Protein AF-A0A8D8FXE7-F1 (afdb_monomer)

Structure (mmCIF, N/CA/C/O backbone):
data_AF-A0A8D8FXE7-F1
#
_entry.id   AF-A0A8D8FXE7-F1
#
loop_
_atom_site.group_PDB
_atom_site.id
_atom_site.type_symbol
_atom_site.label_atom_id
_atom_site.label_alt_id
_atom_site.label_comp_id
_atom_site.label_asym_id
_atom_site.label_entity_id
_atom_site.label_seq_id
_atom_site.pdbx_PDB_ins_code
_atom_site.Cartn_x
_atom_site.Cartn_y
_atom_site.Cartn_z
_atom_site.occupancy
_atom_site.B_iso_or_equiv
_atom_site.auth_seq_id
_atom_site.auth_comp_id
_atom_site.auth_asym_id
_atom_site.auth_atom_id
_atom_site.pdbx_PDB_model_num
ATOM 1 N N . MET A 1 1 ? 3.982 -17.949 18.001 1.00 73.19 1 MET A N 1
ATOM 2 C CA . MET A 1 1 ? 3.726 -16.530 17.648 1.00 73.19 1 MET A CA 1
ATOM 3 C C . MET A 1 1 ? 2.464 -16.354 16.795 1.00 73.19 1 MET A C 1
ATOM 5 O O . MET A 1 1 ? 1.523 -15.760 17.296 1.00 73.19 1 MET A O 1
ATOM 9 N N . ILE A 1 2 ? 2.377 -16.898 15.569 1.00 83.81 2 ILE A N 1
ATOM 10 C CA . ILE A 1 2 ? 1.136 -16.855 14.750 1.00 83.81 2 ILE A CA 1
ATOM 11 C C . ILE A 1 2 ? 0.272 -18.104 14.951 1.00 83.81 2 ILE A C 1
ATOM 13 O O . ILE A 1 2 ? -0.917 -17.984 15.221 1.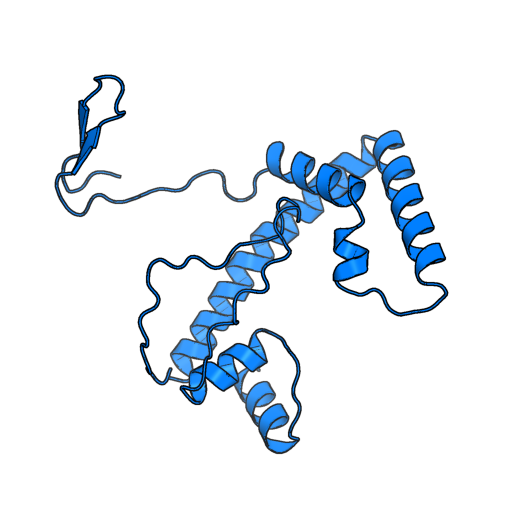00 83.81 2 ILE A O 1
ATOM 17 N N . ILE A 1 3 ? 0.875 -19.297 14.919 1.00 86.56 3 ILE A N 1
ATOM 18 C CA . ILE A 1 3 ? 0.158 -20.566 15.133 1.00 86.56 3 ILE A CA 1
ATOM 19 C C . ILE A 1 3 ? -0.520 -20.604 16.509 1.00 86.56 3 ILE A C 1
ATOM 21 O O . ILE A 1 3 ? -1.675 -21.001 16.619 1.00 86.56 3 ILE A O 1
ATOM 25 N N . ASP A 1 4 ? 0.160 -20.123 17.552 1.00 88.38 4 ASP A N 1
ATOM 26 C CA . ASP A 1 4 ? -0.438 -20.019 18.889 1.00 88.38 4 ASP A CA 1
ATOM 27 C C . ASP A 1 4 ? -1.636 -19.067 18.888 1.00 88.38 4 ASP A C 1
ATOM 29 O O . ASP A 1 4 ? -2.653 -19.361 19.506 1.00 88.38 4 ASP A O 1
ATOM 33 N N . ASN A 1 5 ? -1.553 -17.956 18.147 1.00 87.88 5 ASN A N 1
ATOM 34 C CA . ASN A 1 5 ? -2.658 -17.014 18.013 1.00 87.88 5 ASN A CA 1
ATOM 35 C C . ASN A 1 5 ? -3.851 -17.655 17.286 1.00 87.88 5 ASN A C 1
ATOM 37 O O . ASN A 1 5 ? -4.977 -17.539 17.758 1.00 87.88 5 ASN A O 1
ATOM 41 N N . MET A 1 6 ? -3.607 -18.396 16.201 1.00 87.69 6 MET A N 1
ATOM 42 C CA . MET A 1 6 ? -4.644 -19.145 15.480 1.00 87.69 6 MET A CA 1
ATOM 43 C C . MET A 1 6 ? -5.311 -20.194 16.380 1.00 87.69 6 MET A C 1
ATOM 45 O O . MET A 1 6 ? -6.536 -20.245 16.444 1.00 87.69 6 MET A O 1
ATOM 49 N N . LYS A 1 7 ? -4.527 -20.975 17.138 1.00 89.12 7 LYS A N 1
ATOM 50 C CA . LYS A 1 7 ? -5.040 -21.972 18.097 1.00 89.12 7 LYS A CA 1
ATOM 51 C C . LYS A 1 7 ? -5.880 -21.328 19.198 1.00 89.12 7 LYS A C 1
ATOM 53 O O . LYS A 1 7 ? -6.942 -21.840 19.533 1.00 89.12 7 LYS A O 1
ATOM 58 N N . GLN A 1 8 ? -5.430 -20.197 19.741 1.00 90.19 8 GLN A N 1
ATOM 59 C CA . GLN A 1 8 ? -6.180 -19.442 20.747 1.00 90.19 8 GLN A CA 1
ATOM 60 C C . GLN A 1 8 ? -7.505 -18.921 20.188 1.00 90.19 8 GLN A C 1
ATOM 62 O O . GLN A 1 8 ? -8.531 -19.042 20.856 1.00 90.19 8 GLN A O 1
ATOM 67 N N . ARG A 1 9 ? -7.505 -18.384 18.963 1.00 90.00 9 ARG A N 1
ATOM 68 C CA . ARG A 1 9 ? -8.724 -17.905 18.301 1.00 90.00 9 ARG A CA 1
ATOM 69 C C . ARG A 1 9 ? -9.710 -19.037 18.035 1.00 90.00 9 ARG A C 1
ATOM 71 O O . ARG A 1 9 ? -10.890 -18.864 18.310 1.00 90.00 9 ARG A O 1
ATOM 78 N N . ASP A 1 10 ? -9.230 -20.185 17.562 1.00 87.38 10 ASP A N 1
ATOM 79 C CA . ASP A 1 10 ? -10.073 -21.355 17.291 1.00 87.38 10 ASP A CA 1
ATOM 80 C C . ASP A 1 10 ? -10.685 -21.918 18.584 1.00 87.38 10 ASP A C 1
ATOM 82 O O . ASP A 1 10 ? -11.890 -22.145 18.649 1.00 87.38 10 ASP A O 1
ATOM 86 N N . ALA A 1 11 ? -9.886 -22.033 19.651 1.00 90.69 11 ALA A N 1
ATOM 87 C CA . ALA A 1 11 ? -10.342 -22.523 20.953 1.00 90.69 11 ALA A CA 1
ATOM 88 C C . ALA A 1 11 ? -11.406 -21.625 21.609 1.00 90.69 11 ALA A C 1
ATOM 90 O O . ALA A 1 11 ? -12.283 -22.125 22.310 1.00 90.69 11 ALA A O 1
ATOM 91 N N . HIS A 1 12 ? -11.337 -20.310 21.384 1.00 91.25 12 HIS A N 1
ATOM 92 C CA . HIS A 1 12 ? -12.266 -19.334 21.964 1.00 91.25 12 HIS A CA 1
ATOM 93 C C . HIS A 1 12 ? -13.351 -18.864 20.980 1.00 91.25 12 HIS A C 1
ATOM 95 O O . HIS A 1 12 ? -14.129 -17.975 21.320 1.00 91.25 12 HIS A O 1
ATOM 101 N N . GLY A 1 13 ? -13.407 -19.416 19.762 1.00 86.50 13 GLY A N 1
ATOM 102 C CA . GLY A 1 13 ? -14.368 -19.002 18.733 1.00 86.50 13 GLY A CA 1
ATOM 103 C C . GLY A 1 13 ? -14.235 -17.534 18.302 1.00 86.50 13 GLY A C 1
ATOM 104 O O . GLY A 1 13 ? -15.225 -16.910 17.924 1.00 86.50 13 GLY A O 1
ATOM 105 N N . ILE A 1 14 ? -13.033 -16.957 18.381 1.00 87.88 14 ILE A N 1
ATOM 106 C CA . ILE A 1 14 ? -12.785 -15.547 18.059 1.00 87.88 14 ILE A CA 1
ATOM 107 C C . ILE A 1 14 ? -12.698 -15.380 16.540 1.00 87.88 14 ILE A C 1
ATOM 109 O O . ILE A 1 14 ? -11.753 -15.850 15.902 1.00 87.88 14 ILE A O 1
ATOM 113 N N . ILE A 1 15 ? -13.655 -14.646 15.975 1.00 83.50 15 ILE A N 1
ATOM 114 C CA . ILE A 1 15 ? -13.689 -14.268 14.559 1.00 83.50 15 ILE A CA 1
ATOM 115 C C . ILE A 1 15 ? -13.301 -12.796 14.437 1.00 83.50 15 ILE A C 1
ATOM 117 O O . ILE A 1 15 ? -13.894 -11.928 15.075 1.00 83.50 15 ILE A O 1
ATOM 121 N N . ARG A 1 16 ? -12.293 -12.515 13.612 1.00 82.00 16 ARG A N 1
ATOM 122 C CA . ARG A 1 16 ? -11.843 -11.158 13.294 1.00 82.00 16 ARG A CA 1
ATOM 123 C C . ARG A 1 16 ? -11.493 -11.120 11.820 1.00 82.00 16 ARG A C 1
ATOM 125 O O . ARG A 1 16 ? -10.655 -11.904 11.409 1.00 82.00 16 ARG A O 1
ATOM 132 N N . ASN A 1 17 ? -12.091 -10.220 11.049 1.00 78.62 17 ASN A N 1
ATOM 133 C CA . ASN A 1 17 ? -11.824 -10.113 9.613 1.00 78.62 17 ASN A CA 1
ATOM 134 C C . ASN A 1 17 ? -10.434 -9.503 9.374 1.00 78.62 17 ASN A C 1
ATOM 136 O O . ASN A 1 17 ? -10.291 -8.304 9.158 1.00 78.62 17 ASN A O 1
ATOM 140 N N . ASP A 1 18 ? -9.398 -10.328 9.497 1.00 84.81 18 ASP A N 1
ATOM 141 C CA . ASP A 1 18 ? -7.998 -9.981 9.292 1.00 84.81 18 ASP A CA 1
ATOM 142 C C . ASP A 1 18 ? -7.259 -11.105 8.544 1.00 84.81 18 ASP A C 1
ATOM 144 O O . ASP A 1 18 ? -7.795 -12.186 8.290 1.00 84.81 18 ASP A O 1
ATOM 148 N N . MET A 1 19 ? -5.997 -10.856 8.193 1.00 84.44 19 MET A N 1
ATOM 149 C CA . MET A 1 19 ? -5.153 -11.837 7.503 1.00 84.44 19 MET A CA 1
ATOM 150 C C . MET A 1 19 ? -5.008 -13.156 8.274 1.00 84.44 19 MET A C 1
ATOM 152 O O . MET A 1 19 ? -4.948 -14.215 7.657 1.00 84.44 19 MET A O 1
ATOM 156 N N . ILE A 1 20 ? -4.973 -13.126 9.610 1.00 86.69 20 ILE A N 1
ATOM 157 C CA . ILE A 1 20 ? -4.858 -14.352 10.412 1.00 86.69 20 ILE A CA 1
ATOM 158 C C . ILE A 1 20 ? -6.114 -15.205 10.229 1.00 86.69 20 ILE A C 1
ATOM 160 O O . ILE A 1 20 ? -6.013 -16.421 10.095 1.00 86.69 20 ILE A O 1
ATOM 164 N N . HIS A 1 21 ? -7.288 -14.581 10.166 1.00 86.44 21 HIS A N 1
ATOM 165 C CA . HIS A 1 21 ? -8.528 -15.291 9.891 1.00 86.44 21 HIS A CA 1
ATOM 166 C C . HIS A 1 21 ? -8.576 -15.856 8.469 1.00 86.44 21 HIS A C 1
ATOM 168 O O . HIS A 1 21 ? -8.907 -17.029 8.316 1.00 86.44 21 HIS A O 1
ATOM 174 N N . MET A 1 22 ? -8.122 -15.104 7.458 1.00 84.88 22 MET A N 1
ATOM 175 C CA . MET A 1 22 ? -7.965 -15.646 6.098 1.00 84.88 22 MET A CA 1
ATOM 176 C C .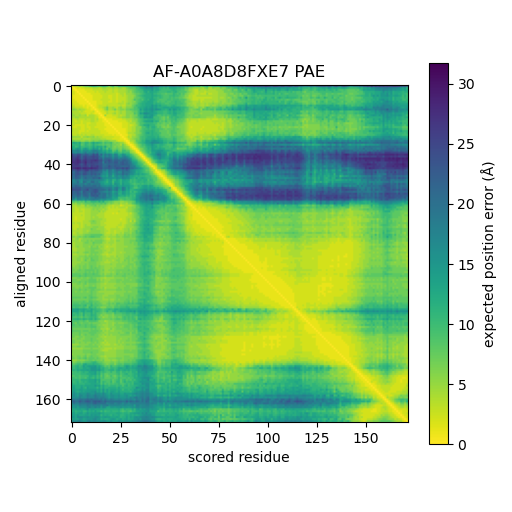 MET A 1 22 ? -7.058 -16.885 6.087 1.00 84.88 22 MET A C 1
ATOM 178 O O . MET A 1 22 ? -7.389 -17.896 5.477 1.00 84.88 22 MET A O 1
ATOM 182 N N . LEU A 1 23 ? -5.944 -16.866 6.822 1.00 85.50 23 LEU A N 1
ATOM 183 C CA . LEU A 1 23 ? -5.035 -18.013 6.925 1.00 85.50 23 LEU A CA 1
ATOM 184 C C . LEU A 1 23 ? -5.653 -19.209 7.664 1.00 85.50 23 LEU A C 1
ATOM 186 O O . LEU A 1 23 ? -5.368 -20.353 7.312 1.00 85.50 23 LEU A O 1
ATOM 190 N N . MET A 1 24 ? -6.520 -18.971 8.654 1.00 84.69 24 MET A N 1
ATOM 191 C CA . MET A 1 24 ? -7.300 -20.032 9.305 1.00 84.69 24 MET A CA 1
ATOM 192 C C . MET A 1 24 ? -8.299 -20.671 8.330 1.00 84.69 24 MET A C 1
ATOM 194 O O . MET A 1 24 ? -8.469 -21.890 8.341 1.00 84.69 24 MET A O 1
ATOM 198 N N . GLU A 1 25 ? -8.933 -19.883 7.459 1.00 83.06 25 GLU A N 1
ATOM 199 C CA . GLU A 1 25 ? -9.813 -20.402 6.405 1.00 83.06 25 GLU A CA 1
ATOM 200 C C . GLU A 1 25 ? -9.036 -21.176 5.334 1.00 83.06 25 GLU A C 1
ATOM 202 O O . GLU A 1 25 ? -9.471 -22.255 4.923 1.00 83.06 25 GLU A O 1
ATOM 207 N N . VAL A 1 26 ? -7.853 -20.689 4.939 1.00 81.88 26 VAL A N 1
ATOM 208 C CA . VAL A 1 26 ? -6.927 -21.400 4.038 1.00 81.88 26 VAL A CA 1
ATOM 209 C C . VAL A 1 26 ? -6.503 -22.740 4.638 1.00 81.88 26 VAL A C 1
ATOM 211 O O . VAL A 1 26 ? -6.553 -23.762 3.954 1.00 81.88 26 VAL A O 1
ATOM 214 N N . GLN A 1 27 ? -6.147 -22.773 5.926 1.00 79.31 27 GLN A N 1
ATOM 215 C CA . GLN A 1 27 ? -5.790 -24.009 6.627 1.00 79.31 27 GLN A CA 1
ATOM 216 C C . GLN A 1 27 ? -6.939 -25.027 6.616 1.00 79.31 27 GLN A C 1
ATOM 218 O O . GLN A 1 27 ? -6.709 -26.225 6.468 1.00 79.31 27 GLN A O 1
ATOM 223 N N . LYS A 1 28 ? -8.184 -24.557 6.739 1.00 81.19 28 LYS A N 1
ATOM 224 C CA . LYS A 1 28 ? -9.391 -25.397 6.701 1.00 81.19 28 LYS A CA 1
ATOM 225 C C . LYS A 1 28 ? -9.840 -25.745 5.273 1.00 81.19 28 LYS A C 1
ATOM 227 O O . LYS A 1 28 ? -10.841 -26.438 5.112 1.00 81.19 28 LYS A O 1
ATOM 232 N N . GLY A 1 29 ? -9.132 -25.275 4.240 1.00 72.81 29 GLY A N 1
ATOM 233 C CA . GLY A 1 29 ? -9.508 -25.458 2.834 1.00 72.81 29 GLY A CA 1
ATOM 234 C C . GLY A 1 29 ? -10.816 -24.754 2.453 1.00 72.81 29 GLY A C 1
ATOM 235 O O . GLY A 1 29 ? -11.448 -25.131 1.468 1.00 72.81 29 GLY A O 1
ATOM 236 N N . ALA A 1 30 ? -11.232 -23.764 3.246 1.00 70.88 30 ALA A N 1
ATOM 237 C CA . ALA A 1 30 ? -12.530 -23.101 3.179 1.00 70.88 30 ALA A CA 1
ATOM 238 C C . ALA A 1 30 ? -12.443 -21.648 2.687 1.00 70.88 30 ALA A C 1
ATOM 240 O O . ALA A 1 30 ? -13.425 -20.921 2.828 1.00 70.88 30 ALA A O 1
ATOM 241 N N . LEU A 1 31 ? -11.303 -21.224 2.120 1.00 70.12 31 LEU A N 1
ATOM 242 C CA . LEU A 1 31 ? -11.149 -19.878 1.569 1.00 70.12 31 LEU A CA 1
ATOM 243 C C . LEU A 1 31 ? -12.203 -19.656 0.476 1.00 70.12 31 LEU A C 1
ATOM 245 O O . LEU A 1 31 ? -12.195 -20.316 -0.566 1.00 70.12 31 LEU A O 1
ATOM 249 N N . LYS A 1 32 ? -13.139 -18.746 0.739 1.00 65.75 32 LYS A N 1
ATOM 250 C CA . LYS A 1 32 ? -14.179 -18.357 -0.213 1.00 65.75 32 LYS A CA 1
ATOM 251 C C . LYS A 1 32 ? -13.748 -17.074 -0.901 1.00 65.75 32 LYS A C 1
ATOM 253 O O . LYS A 1 32 ? -13.310 -16.142 -0.239 1.00 65.75 32 LYS A O 1
ATOM 258 N N . HIS A 1 33 ? -13.934 -17.012 -2.216 1.00 63.28 33 HIS A N 1
ATOM 259 C CA . HIS A 1 33 ? -13.876 -15.735 -2.917 1.00 63.28 33 HIS A CA 1
ATOM 260 C C . HIS A 1 33 ? -14.982 -14.824 -2.393 1.00 63.28 33 HIS A C 1
ATOM 262 O O . HIS A 1 33 ? -16.122 -15.269 -2.188 1.00 63.28 33 HIS A O 1
ATOM 268 N N . GLN A 1 34 ? -14.641 -13.559 -2.182 1.00 59.03 34 GLN A N 1
ATOM 269 C CA . GLN A 1 34 ? -15.620 -12.547 -1.832 1.00 59.03 34 GLN A CA 1
ATOM 270 C C . GLN A 1 34 ? -16.567 -12.391 -3.035 1.00 59.03 34 GLN A C 1
ATOM 272 O O . GLN A 1 34 ? -16.147 -12.447 -4.190 1.00 59.03 34 GLN A O 1
ATOM 277 N N . LYS A 1 35 ? -17.881 -12.323 -2.796 1.00 54.09 35 LYS A N 1
ATOM 278 C CA . LYS A 1 35 ? -18.824 -12.035 -3.887 1.00 54.09 35 LYS A CA 1
ATOM 279 C C . LYS A 1 35 ? -18.676 -10.559 -4.229 1.00 54.09 35 LYS A C 1
ATOM 281 O O . LYS A 1 35 ? -18.755 -9.752 -3.311 1.00 54.09 35 LYS A O 1
ATOM 286 N N . ASP A 1 36 ? -18.491 -10.252 -5.513 1.00 51.03 36 ASP A N 1
ATOM 287 C CA . ASP A 1 36 ? -18.355 -8.887 -6.030 1.00 51.03 36 ASP A CA 1
ATOM 288 C C . ASP A 1 36 ? -19.464 -7.982 -5.451 1.00 51.03 36 ASP A C 1
ATOM 290 O O . ASP A 1 36 ? -20.636 -8.107 -5.825 1.00 51.03 36 ASP A O 1
ATOM 294 N N . GLU A 1 37 ? -19.114 -7.077 -4.533 1.00 48.72 37 GLU A N 1
ATOM 295 C CA . GLU A 1 37 ? -19.969 -5.933 -4.220 1.00 48.72 37 GLU A CA 1
ATOM 296 C C . GLU A 1 37 ? -19.803 -4.921 -5.355 1.00 48.72 37 GLU A C 1
ATOM 298 O O . GLU A 1 37 ? -18.717 -4.426 -5.636 1.00 48.72 37 GLU A O 1
ATOM 303 N N . LYS A 1 38 ? -20.897 -4.676 -6.077 1.00 46.34 38 LYS A N 1
ATOM 304 C CA . LYS A 1 38 ? -20.921 -3.972 -7.367 1.00 46.34 38 LYS A CA 1
ATOM 305 C C . LYS A 1 38 ? -20.730 -2.448 -7.303 1.00 46.34 38 LYS A C 1
ATOM 307 O O . LYS A 1 38 ? -20.818 -1.822 -8.358 1.00 46.34 38 LYS A O 1
ATOM 312 N N . ASP A 1 39 ? -20.474 -1.859 -6.137 1.00 47.31 39 ASP A N 1
ATOM 313 C CA . ASP A 1 39 ? -20.624 -0.407 -5.939 1.00 47.31 39 ASP A CA 1
ATOM 314 C C . ASP A 1 39 ? -19.335 0.389 -5.675 1.00 47.31 39 ASP A C 1
ATOM 316 O O . ASP A 1 39 ? -19.400 1.605 -5.529 1.00 47.31 39 ASP A O 1
ATOM 320 N N . THR A 1 40 ? -18.143 -0.210 -5.713 1.00 50.03 40 THR A N 1
ATOM 321 C CA . THR A 1 40 ? -16.880 0.539 -5.529 1.00 50.03 40 THR A CA 1
ATOM 322 C C . THR A 1 40 ? -16.237 0.972 -6.849 1.00 50.03 40 THR A C 1
ATOM 324 O O . THR A 1 40 ? -15.036 0.814 -7.033 1.00 50.03 40 THR A O 1
ATOM 327 N N . LYS A 1 41 ? -17.016 1.513 -7.795 1.00 48.47 41 LYS A N 1
ATOM 328 C CA . LYS A 1 41 ? -16.468 2.020 -9.073 1.00 48.47 41 LYS A CA 1
ATOM 329 C C . LYS A 1 41 ? -15.691 3.337 -8.956 1.00 48.47 41 LYS A C 1
ATOM 331 O O . LYS A 1 41 ? -15.080 3.747 -9.934 1.00 48.47 41 LYS A O 1
ATOM 336 N N . ASP A 1 42 ? -15.733 3.980 -7.790 1.00 50.81 42 ASP A N 1
ATOM 337 C CA . ASP A 1 42 ? -15.193 5.330 -7.563 1.00 50.81 42 ASP A CA 1
ATOM 338 C C . ASP A 1 42 ? -14.256 5.413 -6.348 1.00 50.81 42 ASP A C 1
ATOM 340 O O . ASP A 1 42 ? -13.937 6.496 -5.863 1.00 50.81 42 ASP A O 1
ATOM 344 N N . ALA A 1 43 ? -13.833 4.271 -5.810 1.00 53.16 43 ALA A N 1
ATOM 345 C CA . ALA A 1 43 ? -12.912 4.275 -4.690 1.00 53.16 43 ALA A CA 1
ATOM 346 C C . ALA A 1 43 ? -11.473 4.490 -5.212 1.00 53.16 43 ALA A C 1
ATOM 348 O O . ALA A 1 43 ? -11.110 3.995 -6.281 1.00 53.16 43 ALA A O 1
ATOM 349 N N . GLY A 1 44 ? -10.700 5.325 -4.510 1.00 55.66 44 GLY A N 1
ATOM 350 C CA . GLY A 1 44 ? -9.412 5.868 -4.957 1.00 55.66 44 GLY A CA 1
ATOM 351 C C . GLY A 1 44 ? -8.302 4.836 -5.196 1.00 55.66 44 GLY A C 1
ATOM 352 O O . GLY A 1 44 ? -8.524 3.629 -5.281 1.00 55.66 44 GLY A O 1
ATOM 353 N N . PHE A 1 45 ? -7.055 5.305 -5.274 1.00 54.50 45 PHE A N 1
ATOM 354 C CA . PHE A 1 45 ? -5.883 4.465 -5.588 1.00 54.50 45 PHE A CA 1
ATOM 355 C C . PHE A 1 45 ? -5.737 3.231 -4.667 1.00 54.50 45 PHE A C 1
ATOM 357 O O . PHE A 1 45 ? -5.146 2.222 -5.052 1.00 54.50 45 PHE A O 1
ATOM 364 N N . ALA A 1 46 ? -6.291 3.294 -3.453 1.00 51.69 46 ALA A N 1
ATOM 365 C CA . ALA A 1 46 ? -6.228 2.238 -2.448 1.00 51.69 46 ALA A CA 1
ATOM 366 C C . ALA A 1 46 ? -7.226 1.077 -2.636 1.00 51.69 46 ALA A C 1
ATOM 368 O O . ALA A 1 46 ? -7.106 0.071 -1.930 1.00 51.69 46 ALA A O 1
ATOM 369 N N . THR A 1 47 ? -8.212 1.176 -3.533 1.00 59.81 47 THR A N 1
ATOM 370 C CA . THR A 1 47 ? -9.160 0.076 -3.773 1.00 59.81 47 THR A CA 1
ATOM 371 C C . THR A 1 47 ? -8.744 -0.802 -4.935 1.00 59.81 47 THR A C 1
ATOM 373 O O . THR A 1 47 ? -8.576 -0.357 -6.065 1.00 59.81 47 THR A O 1
ATOM 376 N N . VAL A 1 48 ? -8.603 -2.089 -4.632 1.00 59.25 48 VAL A N 1
ATOM 377 C CA . VAL A 1 48 ? -8.224 -3.126 -5.586 1.00 59.25 48 VAL A CA 1
ATOM 378 C C . VAL A 1 48 ? -9.480 -3.902 -5.967 1.00 59.25 48 VAL A C 1
ATOM 380 O O . VAL A 1 48 ? -10.096 -4.530 -5.108 1.00 59.25 48 VAL A O 1
ATOM 383 N N . GLU A 1 49 ? -9.851 -3.886 -7.247 1.00 60.22 49 GLU A N 1
ATOM 384 C CA . GLU A 1 49 ? -10.830 -4.840 -7.774 1.00 60.22 49 GLU A CA 1
ATOM 385 C C . GLU A 1 49 ? -10.197 -6.241 -7.816 1.00 60.22 49 GLU A C 1
ATOM 387 O O . GLU A 1 49 ? -9.082 -6.422 -8.317 1.00 60.22 49 GLU A O 1
ATOM 392 N N . GLU A 1 50 ? -10.891 -7.250 -7.279 1.00 59.19 50 GLU A N 1
ATOM 393 C CA . GLU A 1 50 ? -10.394 -8.627 -7.311 1.00 59.19 50 GLU A CA 1
ATOM 394 C C . GLU A 1 50 ? -10.295 -9.100 -8.771 1.00 59.19 50 GLU A C 1
ATOM 396 O O . GLU A 1 50 ? -11.285 -9.165 -9.506 1.00 59.19 50 GLU A O 1
ATOM 401 N N . SER A 1 51 ? -9.082 -9.448 -9.212 1.00 58.28 51 SER A N 1
ATOM 402 C CA . SER A 1 51 ? -8.874 -9.955 -10.567 1.00 58.28 51 SER A CA 1
ATOM 403 C C . SER A 1 51 ? -9.623 -11.275 -10.765 1.00 58.28 51 SER A C 1
ATOM 405 O O . SER A 1 51 ? -9.466 -12.234 -10.010 1.00 58.28 51 SER A O 1
ATOM 407 N N . THR A 1 52 ? -10.418 -11.357 -11.832 1.00 59.81 52 THR A N 1
ATOM 408 C CA . THR A 1 52 ? -11.112 -12.596 -12.222 1.00 59.81 52 THR A CA 1
ATOM 409 C C . THR A 1 52 ? -10.184 -13.608 -12.901 1.00 59.81 52 THR A C 1
ATOM 411 O O . THR A 1 52 ? -10.551 -14.776 -13.073 1.00 59.81 52 THR A O 1
ATOM 414 N N . VAL A 1 53 ? -8.966 -13.189 -13.266 1.00 51.28 53 VAL A N 1
ATOM 415 C CA . VAL A 1 53 ? -7.966 -14.025 -13.935 1.00 51.28 53 VAL A CA 1
ATOM 416 C C . VAL A 1 53 ? -7.340 -14.976 -12.917 1.00 51.28 53 VAL A C 1
ATOM 418 O O . VAL A 1 53 ? -6.599 -14.558 -12.034 1.00 51.28 53 VAL A O 1
ATOM 421 N N . GLY A 1 54 ? -7.619 -16.275 -13.056 1.00 50.66 54 GLY A N 1
ATOM 422 C CA . GLY A 1 54 ? -7.051 -17.312 -12.188 1.00 50.66 54 GLY A CA 1
ATOM 423 C C . GLY A 1 54 ? -7.962 -17.797 -11.059 1.00 50.66 54 GLY A C 1
ATOM 424 O O . GLY A 1 54 ? -7.452 -18.486 -10.174 1.00 50.66 54 GLY A O 1
ATOM 425 N N . LYS A 1 55 ? -9.283 -17.522 -11.112 1.00 55.50 55 LYS A N 1
ATOM 426 C CA . LYS A 1 55 ? -10.322 -18.176 -10.280 1.00 55.50 55 LYS A CA 1
ATOM 427 C C . LYS A 1 55 ? -10.327 -19.692 -10.526 1.00 55.50 55 LYS A C 1
ATOM 429 O O . LYS A 1 55 ? -11.170 -20.248 -11.223 1.00 55.50 55 LYS A O 1
ATOM 434 N N . SER A 1 56 ? -9.325 -20.361 -9.982 1.00 53.47 56 SER A N 1
ATOM 435 C CA . SER A 1 56 ? -9.185 -21.802 -9.928 1.00 53.47 56 SER A CA 1
ATOM 436 C C . SER A 1 56 ? -9.480 -22.201 -8.494 1.00 53.47 56 SER A C 1
ATOM 438 O O . SER A 1 56 ? -8.867 -21.705 -7.551 1.00 53.47 56 SER A O 1
ATOM 440 N N . THR A 1 57 ? -10.458 -23.083 -8.313 1.00 54.69 57 THR A N 1
ATOM 441 C CA . THR A 1 57 ? -10.763 -23.693 -7.020 1.00 54.69 57 THR A CA 1
ATOM 442 C C . THR A 1 57 ? -9.648 -24.671 -6.663 1.00 54.69 57 THR A C 1
ATOM 444 O O . THR A 1 57 ? -9.817 -25.888 -6.735 1.00 54.69 57 THR A O 1
ATOM 447 N N . HIS A 1 58 ? -8.472 -24.156 -6.314 1.00 54.12 58 HIS A N 1
ATOM 448 C CA . HIS A 1 58 ? -7.437 -24.958 -5.687 1.00 54.12 58 HIS A CA 1
ATOM 449 C C . HIS A 1 58 ? -7.816 -25.148 -4.219 1.00 54.12 58 HIS A C 1
ATOM 451 O O . HIS A 1 58 ? -7.409 -24.388 -3.346 1.00 54.12 58 HIS A O 1
ATOM 457 N N . SER A 1 59 ? -8.606 -26.192 -3.946 1.00 60.50 59 SER A N 1
ATOM 458 C CA . SER A 1 59 ? -8.772 -26.727 -2.593 1.00 60.50 59 SER A CA 1
ATOM 459 C C . SER A 1 59 ? -7.466 -27.415 -2.195 1.00 60.50 59 SER A C 1
ATOM 461 O O . SER A 1 59 ? -7.293 -28.625 -2.327 1.00 60.50 59 SER A O 1
ATOM 463 N N . ARG A 1 60 ? -6.481 -26.606 -1.810 1.00 71.69 60 ARG A N 1
ATOM 464 C CA . ARG A 1 60 ? -5.204 -27.070 -1.285 1.00 71.69 60 ARG A CA 1
ATOM 465 C C . ARG A 1 60 ? -5.125 -26.662 0.174 1.00 71.69 60 ARG A C 1
ATOM 467 O O . ARG A 1 60 ? -5.175 -25.478 0.485 1.00 71.69 60 ARG A O 1
ATOM 474 N N . VAL A 1 61 ? -4.950 -27.644 1.049 1.00 77.25 61 VAL A N 1
ATOM 475 C CA . VAL A 1 61 ? -4.617 -27.403 2.455 1.00 77.25 61 VAL A CA 1
ATOM 476 C C . VAL A 1 61 ? -3.153 -26.981 2.534 1.00 77.25 61 VAL A C 1
ATOM 478 O O . VAL A 1 61 ? -2.281 -27.655 1.981 1.00 77.25 61 VAL A O 1
ATOM 481 N N . TRP A 1 62 ? -2.888 -25.848 3.180 1.00 82.19 62 TRP A N 1
ATOM 482 C CA . TRP A 1 62 ? -1.531 -25.334 3.366 1.00 82.19 62 TRP A CA 1
ATOM 483 C C . TRP A 1 62 ? -0.924 -25.906 4.642 1.00 82.19 62 TRP A C 1
ATOM 485 O O . TRP A 1 62 ? -1.596 -26.037 5.667 1.00 82.19 62 TRP A O 1
ATOM 495 N N . THR A 1 63 ? 0.359 -26.250 4.580 1.00 88.19 63 THR A N 1
ATOM 496 C CA . THR A 1 63 ? 1.114 -26.699 5.755 1.00 88.19 63 THR A CA 1
ATOM 497 C C . THR A 1 63 ? 1.389 -25.530 6.706 1.00 88.19 63 THR A C 1
ATOM 499 O O . THR A 1 63 ? 1.399 -24.369 6.295 1.00 88.19 63 THR A O 1
ATOM 502 N N . GLU A 1 64 ? 1.666 -25.813 7.985 1.00 86.19 64 GLU A N 1
ATOM 503 C CA . GLU A 1 64 ? 2.001 -24.761 8.962 1.00 86.19 64 GLU A CA 1
ATOM 504 C C . GLU A 1 64 ? 3.200 -23.913 8.510 1.00 86.19 64 GLU A C 1
ATOM 506 O O . GLU A 1 64 ? 3.171 -22.690 8.630 1.00 86.19 64 GLU A O 1
ATOM 511 N N . ASN A 1 65 ? 4.221 -24.544 7.921 1.00 89.19 65 ASN A N 1
ATOM 512 C CA . ASN A 1 65 ? 5.398 -23.843 7.405 1.00 89.19 65 ASN A CA 1
ATOM 513 C C . ASN A 1 65 ? 5.052 -22.891 6.252 1.00 89.19 65 ASN A C 1
ATOM 515 O O . ASN A 1 65 ? 5.608 -21.799 6.182 1.00 89.19 65 ASN A O 1
ATOM 519 N N . GLU A 1 66 ? 4.127 -23.272 5.367 1.00 87.94 66 GLU A N 1
ATOM 520 C CA . GLU A 1 66 ? 3.671 -22.408 4.272 1.00 87.94 66 GLU A CA 1
ATOM 521 C C . GLU A 1 66 ? 2.862 -21.219 4.788 1.00 87.94 66 GLU A C 1
ATOM 523 O O . GLU A 1 66 ? 3.086 -20.096 4.344 1.00 87.94 66 GLU A O 1
ATOM 528 N N . LEU A 1 67 ? 1.975 -21.441 5.764 1.00 86.62 67 LEU A N 1
ATOM 529 C CA . LEU A 1 67 ? 1.214 -20.365 6.405 1.00 86.62 67 LEU A CA 1
ATOM 530 C C . LEU A 1 67 ? 2.153 -19.361 7.080 1.00 86.62 67 LEU A C 1
ATOM 532 O O . LEU A 1 67 ? 2.031 -18.157 6.865 1.00 86.62 67 LEU A O 1
ATOM 536 N N . ILE A 1 68 ? 3.135 -19.856 7.840 1.00 88.25 68 ILE A N 1
ATOM 537 C CA . ILE A 1 68 ? 4.151 -19.022 8.488 1.00 88.25 68 ILE A CA 1
ATOM 538 C C . ILE A 1 68 ? 4.955 -18.242 7.441 1.00 88.25 68 ILE A C 1
ATOM 540 O O . ILE A 1 68 ? 5.115 -17.030 7.580 1.00 88.25 68 ILE A O 1
ATOM 544 N N . ALA A 1 69 ? 5.431 -18.907 6.383 1.00 89.50 69 ALA A N 1
ATOM 545 C CA . ALA A 1 69 ? 6.193 -18.261 5.316 1.00 89.50 69 ALA A CA 1
ATOM 546 C C . ALA A 1 69 ? 5.398 -17.127 4.650 1.00 89.50 69 ALA A C 1
ATOM 548 O O . ALA A 1 69 ? 5.946 -16.060 4.384 1.00 89.50 69 ALA A O 1
ATOM 549 N N . GLN A 1 70 ? 4.099 -17.328 4.437 1.00 88.00 70 GLN A N 1
ATOM 550 C CA . GLN A 1 70 ? 3.223 -16.337 3.817 1.00 88.00 70 GLN A CA 1
ATOM 551 C C . GLN A 1 70 ? 2.954 -15.157 4.751 1.00 88.00 70 GLN A C 1
ATOM 553 O O . GLN A 1 70 ? 3.036 -14.014 4.310 1.00 88.00 70 GLN A O 1
ATOM 558 N N . CYS A 1 71 ? 2.772 -15.389 6.056 1.00 87.44 71 CYS A N 1
ATOM 559 C CA . CYS A 1 71 ? 2.744 -14.299 7.035 1.00 87.44 71 CYS A CA 1
ATOM 560 C C . CYS A 1 71 ? 4.014 -13.447 6.999 1.00 87.44 71 CYS A C 1
ATOM 562 O O . CYS A 1 71 ? 3.927 -12.222 7.033 1.00 87.44 71 CYS A O 1
ATOM 564 N N . PHE A 1 72 ? 5.186 -14.087 6.950 1.00 89.12 72 PHE A N 1
ATOM 565 C CA . PHE A 1 72 ? 6.459 -13.371 6.883 1.00 89.12 72 PHE A CA 1
ATOM 566 C C . PHE A 1 72 ? 6.584 -12.560 5.595 1.00 89.12 72 PHE A C 1
ATOM 568 O O . PHE A 1 72 ? 7.010 -11.408 5.648 1.00 89.12 72 PHE A O 1
ATOM 575 N N . LEU A 1 73 ? 6.174 -13.128 4.460 1.00 89.38 73 LEU A N 1
ATOM 576 C CA . LEU A 1 73 ? 6.194 -12.436 3.177 1.00 89.38 73 LEU A CA 1
ATOM 577 C C . LEU A 1 73 ? 5.288 -11.198 3.191 1.00 89.38 73 LEU A C 1
ATOM 579 O O . LEU A 1 73 ? 5.756 -10.113 2.855 1.00 89.38 73 LEU A O 1
ATOM 583 N N . PHE A 1 74 ? 4.030 -11.334 3.624 1.00 86.50 74 PHE A N 1
ATOM 584 C CA . PHE A 1 74 ? 3.099 -10.204 3.723 1.00 86.50 74 PHE A CA 1
ATOM 585 C C . PHE A 1 74 ? 3.580 -9.141 4.708 1.00 86.50 74 PHE A C 1
ATOM 587 O O . PHE A 1 74 ? 3.441 -7.950 4.437 1.00 86.50 74 PHE A O 1
ATOM 594 N N . PHE A 1 75 ? 4.174 -9.556 5.828 1.00 87.69 75 PHE A N 1
ATOM 595 C CA . PHE A 1 75 ? 4.747 -8.624 6.788 1.00 87.69 75 PHE A CA 1
ATOM 596 C C . PHE A 1 75 ? 5.891 -7.820 6.169 1.00 87.69 75 PHE A C 1
ATOM 598 O O . PHE A 1 75 ? 5.858 -6.600 6.233 1.00 87.69 75 PHE A O 1
ATOM 605 N N . LEU A 1 76 ? 6.872 -8.468 5.536 1.00 87.06 76 LEU A N 1
ATOM 606 C CA . LEU A 1 76 ? 8.019 -7.771 4.948 1.00 87.06 76 LEU A CA 1
ATOM 607 C C . LEU A 1 76 ? 7.611 -6.886 3.767 1.00 87.06 76 LEU A C 1
ATOM 609 O O . LEU A 1 76 ? 7.980 -5.714 3.728 1.00 87.06 76 LEU A O 1
ATOM 613 N N . ALA A 1 77 ? 6.817 -7.428 2.841 1.00 87.06 77 ALA A N 1
ATOM 614 C CA . ALA A 1 77 ? 6.364 -6.702 1.659 1.00 87.06 77 ALA A CA 1
ATOM 615 C C . ALA A 1 77 ? 5.478 -5.496 2.020 1.00 87.06 77 ALA A C 1
ATOM 617 O O . ALA A 1 77 ? 5.574 -4.449 1.380 1.00 87.06 77 ALA A O 1
ATOM 618 N N . GLY A 1 78 ? 4.638 -5.621 3.053 1.00 86.19 78 GLY A N 1
ATOM 619 C CA . GLY A 1 78 ? 3.786 -4.532 3.532 1.00 86.19 78 GLY A CA 1
ATOM 620 C C . GLY A 1 78 ? 4.504 -3.540 4.449 1.00 86.19 78 GLY A C 1
ATOM 621 O O . GLY A 1 78 ? 4.191 -2.355 4.429 1.00 86.19 78 GLY A O 1
ATOM 622 N N . PHE A 1 79 ? 5.471 -3.988 5.252 1.00 89.69 79 PHE A N 1
ATOM 623 C CA . PHE A 1 79 ? 6.143 -3.128 6.226 1.00 89.69 79 PHE A CA 1
ATOM 624 C C . PHE A 1 79 ? 7.069 -2.115 5.557 1.00 89.69 79 PHE A C 1
ATOM 626 O O . PHE A 1 79 ? 6.961 -0.917 5.817 1.00 89.69 79 PHE A O 1
ATOM 633 N N . ASP A 1 80 ? 7.973 -2.576 4.692 1.00 88.62 80 ASP A N 1
ATOM 634 C CA . ASP A 1 80 ? 8.994 -1.707 4.099 1.00 88.62 80 ASP A CA 1
ATOM 635 C C . ASP A 1 80 ? 8.361 -0.635 3.196 1.00 88.62 80 ASP A C 1
ATOM 637 O O . ASP A 1 80 ? 8.652 0.557 3.313 1.00 88.62 80 ASP A O 1
ATOM 641 N N . THR A 1 81 ? 7.376 -1.034 2.386 1.00 90.50 81 THR A N 1
ATOM 642 C CA . THR A 1 81 ? 6.655 -0.135 1.474 1.00 90.50 81 THR A CA 1
ATOM 643 C C . THR A 1 81 ? 5.844 0.930 2.215 1.00 90.50 81 THR A C 1
ATOM 645 O O . THR A 1 81 ? 5.951 2.116 1.895 1.00 90.50 81 THR A O 1
ATOM 648 N N . VAL A 1 82 ? 5.078 0.543 3.242 1.00 91.69 82 VAL A N 1
ATOM 649 C CA . VAL A 1 82 ? 4.262 1.480 4.032 1.00 91.69 82 VAL A CA 1
ATOM 650 C C . VAL A 1 82 ? 5.135 2.373 4.908 1.00 91.69 82 VAL A C 1
ATOM 652 O O . VAL A 1 82 ? 4.882 3.574 4.983 1.00 91.69 82 VAL A O 1
ATOM 655 N N . SER A 1 83 ? 6.179 1.834 5.543 1.00 93.75 83 SER A N 1
ATOM 656 C CA . SER A 1 83 ? 7.092 2.639 6.365 1.00 93.75 83 SER A CA 1
ATOM 657 C C . SER A 1 83 ? 7.821 3.699 5.530 1.00 93.75 83 SER A C 1
ATOM 659 O O . SER A 1 83 ? 7.884 4.863 5.938 1.00 93.75 83 SER A O 1
ATOM 661 N N . THR A 1 84 ? 8.266 3.341 4.322 1.00 92.81 84 THR A N 1
ATOM 662 C CA . THR A 1 84 ? 8.859 4.275 3.354 1.00 92.81 84 THR A CA 1
ATOM 663 C C . THR A 1 84 ? 7.857 5.355 2.952 1.00 92.81 84 THR A C 1
ATOM 665 O O . THR A 1 84 ? 8.160 6.545 3.052 1.00 92.81 84 THR A O 1
ATOM 668 N N . CYS A 1 85 ? 6.636 4.956 2.584 1.00 93.19 85 CYS A N 1
ATOM 669 C CA . CYS A 1 85 ? 5.566 5.884 2.220 1.00 93.19 85 CYS A CA 1
ATOM 670 C C . CYS A 1 85 ? 5.265 6.878 3.354 1.00 93.19 85 CYS A C 1
ATOM 672 O O . CYS A 1 85 ? 5.261 8.083 3.126 1.00 93.19 85 CYS A O 1
ATOM 674 N N . MET A 1 86 ? 5.072 6.398 4.587 1.00 94.75 86 MET A N 1
ATOM 675 C CA . MET A 1 86 ? 4.796 7.243 5.757 1.00 94.75 86 MET A CA 1
ATOM 676 C C . MET A 1 86 ? 5.940 8.210 6.074 1.00 94.75 86 MET A C 1
ATOM 678 O O . MET A 1 86 ? 5.692 9.358 6.453 1.00 94.75 86 MET A O 1
ATOM 682 N N . THR A 1 87 ? 7.187 7.765 5.903 1.00 96.00 87 THR A N 1
ATOM 683 C CA . THR A 1 87 ? 8.375 8.603 6.109 1.00 96.00 87 THR A CA 1
ATOM 684 C C . THR A 1 87 ? 8.369 9.796 5.159 1.00 96.00 87 THR A C 1
ATOM 686 O O . THR A 1 87 ? 8.441 10.943 5.604 1.00 96.00 87 THR A O 1
ATOM 689 N N . PHE A 1 88 ? 8.222 9.543 3.856 1.00 95.94 88 PHE A N 1
ATOM 690 C CA . PHE A 1 88 ? 8.211 10.604 2.853 1.00 95.94 88 PHE A CA 1
ATOM 691 C C . PHE A 1 88 ? 6.953 11.468 2.922 1.00 95.94 88 PHE A C 1
ATOM 693 O O . PHE A 1 88 ? 7.051 12.683 2.794 1.00 95.94 88 PHE A O 1
ATOM 700 N N . LEU A 1 89 ? 5.792 10.878 3.205 1.00 96.50 89 LEU A N 1
ATOM 701 C CA . LEU A 1 89 ? 4.549 11.617 3.420 1.00 96.50 89 LEU A CA 1
ATOM 702 C C . LEU A 1 89 ? 4.707 12.651 4.541 1.00 96.50 89 LEU A C 1
ATOM 704 O O . LEU A 1 89 ? 4.389 13.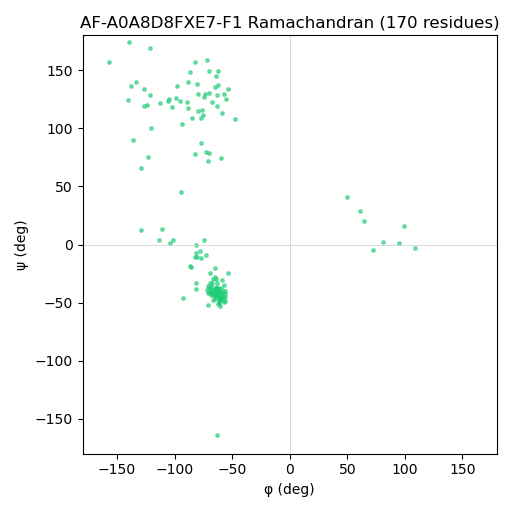822 4.363 1.00 96.50 89 LEU A O 1
ATOM 708 N N . THR A 1 90 ? 5.255 12.232 5.684 1.00 96.38 90 THR A N 1
ATOM 709 C CA . THR A 1 90 ? 5.484 13.126 6.830 1.00 96.38 90 THR A CA 1
ATOM 710 C C . THR A 1 90 ? 6.500 14.215 6.492 1.00 96.38 90 THR A C 1
ATOM 712 O O . THR A 1 90 ? 6.316 15.370 6.874 1.00 96.38 90 THR A O 1
ATOM 715 N N . TYR A 1 91 ? 7.553 13.866 5.750 1.00 97.06 91 TYR A N 1
ATOM 716 C CA . TYR A 1 91 ? 8.545 14.825 5.269 1.00 97.06 91 TYR A CA 1
ATOM 717 C C . TYR A 1 91 ? 7.925 15.893 4.355 1.00 97.06 91 TYR A C 1
ATOM 719 O O . TYR A 1 91 ? 8.138 17.083 4.577 1.00 97.06 91 TYR A O 1
ATOM 727 N N . GLU A 1 92 ? 7.112 15.493 3.374 1.00 96.81 92 GLU A N 1
ATOM 728 C CA . GLU A 1 92 ? 6.421 16.428 2.480 1.00 96.81 92 GLU A CA 1
ATOM 729 C C . GLU A 1 92 ? 5.432 17.313 3.245 1.00 96.81 92 GLU A C 1
ATOM 731 O O . GLU A 1 92 ? 5.393 18.519 3.018 1.00 96.81 92 GLU A O 1
ATOM 736 N N . LEU A 1 93 ? 4.680 16.761 4.200 1.00 97.25 93 LEU A N 1
ATOM 737 C CA . LEU A 1 93 ? 3.760 17.550 5.026 1.00 97.25 93 LEU A CA 1
ATOM 738 C C . LEU A 1 93 ? 4.490 18.580 5.896 1.00 97.25 93 LEU A C 1
ATOM 740 O O . LEU A 1 93 ? 4.007 19.698 6.049 1.00 97.25 93 LEU A O 1
ATOM 744 N N . ALA A 1 94 ? 5.665 18.239 6.430 1.00 97.19 94 ALA A N 1
ATOM 745 C CA . ALA A 1 94 ? 6.471 19.166 7.222 1.00 97.19 94 ALA A CA 1
ATOM 746 C C . ALA A 1 94 ? 7.029 20.338 6.391 1.00 97.19 94 ALA A C 1
ATOM 748 O O . ALA A 1 94 ? 7.241 21.424 6.929 1.00 97.19 94 ALA A O 1
ATOM 749 N N . LEU A 1 95 ? 7.270 20.126 5.093 1.00 97.25 95 LEU A N 1
ATOM 750 C CA . LEU A 1 95 ? 7.750 21.160 4.171 1.00 97.25 95 LEU A CA 1
ATOM 751 C C . LEU A 1 95 ? 6.636 22.009 3.551 1.00 97.25 95 LEU A C 1
ATOM 753 O O . LEU A 1 95 ? 6.925 23.110 3.086 1.00 97.25 95 LEU A O 1
ATOM 757 N N . ASN A 1 96 ? 5.393 21.522 3.557 1.00 97.25 96 ASN A N 1
ATOM 758 C CA . ASN A 1 96 ? 4.238 22.173 2.936 1.00 97.25 96 ASN A CA 1
ATOM 759 C C . ASN A 1 96 ? 3.118 22.398 3.980 1.00 97.25 96 ASN A C 1
ATOM 761 O O . ASN A 1 96 ? 2.119 21.664 3.996 1.00 97.25 96 ASN A O 1
ATOM 765 N N . PRO A 1 97 ? 3.262 23.389 4.888 1.00 96.81 97 PRO A N 1
ATOM 766 C CA . PRO A 1 97 ? 2.313 23.622 5.980 1.00 96.81 97 PRO A CA 1
ATOM 767 C C . PRO A 1 97 ? 0.883 23.908 5.509 1.00 96.81 97 PRO A C 1
ATOM 769 O O . PRO A 1 97 ? -0.080 23.575 6.193 1.00 96.81 97 PRO A O 1
ATOM 772 N N . GLU A 1 98 ? 0.712 24.520 4.340 1.00 97.69 98 GLU A N 1
ATOM 773 C CA . GLU A 1 98 ? -0.593 24.772 3.729 1.00 97.69 98 GLU A CA 1
ATOM 774 C C . GLU A 1 98 ? -1.319 23.474 3.353 1.00 97.69 98 GLU A C 1
ATOM 776 O O . GLU A 1 98 ? -2.520 23.349 3.597 1.00 97.69 98 GLU A O 1
ATOM 781 N N . ILE A 1 99 ? -0.588 22.480 2.834 1.00 97.31 99 ILE A N 1
ATOM 782 C CA . ILE A 1 99 ? -1.133 21.155 2.519 1.00 97.31 99 ILE A CA 1
ATOM 783 C C . ILE A 1 99 ? -1.494 20.432 3.816 1.00 97.31 99 ILE A C 1
ATOM 785 O O . ILE A 1 99 ? -2.580 19.856 3.905 1.00 97.31 99 ILE A O 1
ATOM 789 N N . GLN A 1 100 ? -0.623 20.503 4.827 1.00 97.75 100 GLN A N 1
ATOM 790 C CA . GLN A 1 100 ? -0.866 19.917 6.144 1.00 97.75 100 GLN A CA 1
ATOM 791 C C . GLN A 1 100 ? -2.118 20.497 6.811 1.00 97.75 100 GLN A C 1
ATOM 793 O O . GLN A 1 100 ? -2.946 19.735 7.308 1.00 97.75 100 GLN A O 1
ATOM 798 N N . ASN A 1 101 ? -2.285 21.821 6.794 1.00 98.00 101 ASN A N 1
ATOM 799 C CA . ASN A 1 101 ? -3.452 22.483 7.376 1.00 98.00 101 ASN A CA 1
ATOM 800 C C . ASN A 1 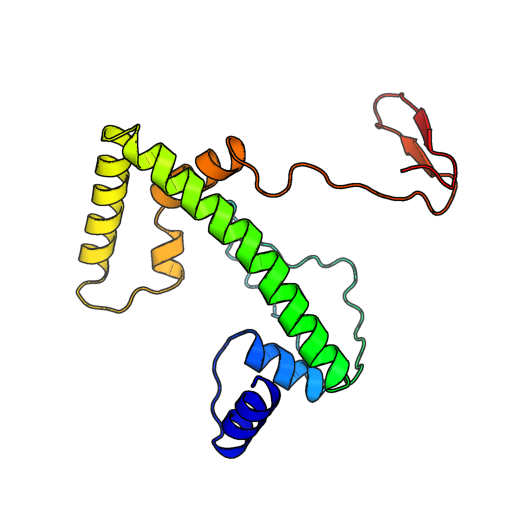101 ? -4.742 22.077 6.659 1.00 98.00 101 ASN A C 1
ATOM 802 O O . ASN A 1 101 ? -5.713 21.713 7.316 1.00 98.00 101 ASN A O 1
ATOM 806 N N . ARG A 1 102 ? -4.735 22.047 5.322 1.00 97.75 102 ARG A N 1
ATOM 807 C CA . ARG A 1 102 ? -5.900 21.611 4.542 1.00 97.75 102 ARG A CA 1
ATOM 808 C C . ARG A 1 102 ? -6.265 20.145 4.802 1.00 97.75 102 ARG A C 1
ATOM 810 O O . ARG A 1 102 ? -7.443 19.816 4.895 1.00 97.75 102 ARG A O 1
ATOM 817 N N . LEU A 1 103 ? -5.272 19.267 4.953 1.00 97.44 103 LEU A N 1
ATOM 818 C CA . LEU A 1 103 ? -5.506 17.866 5.317 1.00 97.44 103 LEU A CA 1
ATOM 819 C C . LEU A 1 103 ? -6.083 17.748 6.730 1.00 97.44 103 LEU A C 1
ATOM 821 O O . LEU A 1 103 ? -7.017 16.986 6.964 1.00 97.44 103 LEU A O 1
ATOM 825 N N . TYR A 1 104 ? -5.551 18.526 7.670 1.00 97.50 104 TYR A N 1
ATOM 826 C CA . TYR A 1 104 ? -6.056 18.570 9.035 1.00 97.50 104 TYR A CA 1
ATOM 827 C C . TYR A 1 104 ? -7.510 19.058 9.099 1.00 97.50 104 TYR A C 1
ATOM 829 O O . TYR A 1 104 ? -8.304 18.503 9.855 1.00 97.50 104 TYR A O 1
ATOM 837 N N . GLU A 1 105 ? -7.887 20.047 8.287 1.00 97.81 105 GLU A N 1
ATOM 838 C CA . GLU A 1 105 ? -9.272 20.517 8.176 1.00 97.81 105 GLU A CA 1
ATOM 839 C C . GLU A 1 105 ? -10.229 19.398 7.735 1.00 97.81 105 GLU A C 1
ATOM 841 O O . GLU A 1 105 ? -11.251 19.200 8.395 1.00 97.81 105 GLU A O 1
ATOM 846 N N . GLU A 1 106 ? -9.874 18.619 6.706 1.00 96.94 106 GLU A N 1
ATOM 847 C CA . GLU A 1 106 ? -10.674 17.465 6.257 1.00 96.94 106 GLU A CA 1
ATOM 848 C C . GLU A 1 106 ? -10.787 16.382 7.346 1.00 96.94 106 GLU A C 1
ATOM 850 O O . GLU A 1 106 ? -11.872 15.844 7.590 1.00 96.94 106 GLU A O 1
ATOM 855 N N . ILE A 1 107 ? -9.689 16.083 8.052 1.00 95.88 107 ILE A N 1
ATOM 856 C CA . ILE A 1 107 ? -9.690 15.127 9.172 1.00 95.88 107 ILE A CA 1
ATOM 857 C C . ILE A 1 107 ? -10.638 15.604 10.279 1.00 95.88 107 ILE A C 1
ATOM 859 O O . ILE A 1 107 ? -11.445 14.826 10.786 1.00 95.88 107 ILE A O 1
ATOM 863 N N . MET A 1 108 ? -10.578 16.886 10.642 1.00 96.69 108 MET A N 1
ATOM 864 C CA . MET A 1 108 ? -11.431 17.460 11.683 1.00 96.69 108 MET A CA 1
ATOM 865 C C . MET A 1 108 ? -12.904 17.517 11.272 1.00 96.69 108 MET A C 1
ATOM 867 O O . MET A 1 108 ? -13.783 17.338 12.115 1.00 96.69 108 MET A O 1
ATOM 871 N N . GLU A 1 109 ? -13.199 17.775 9.999 1.00 95.56 109 GLU A N 1
ATOM 872 C CA . GLU A 1 109 ? -14.557 17.690 9.460 1.00 95.56 109 GLU A CA 1
ATOM 873 C C . GLU A 1 109 ? -15.093 16.255 9.533 1.00 95.56 109 GLU A C 1
ATOM 875 O O . GLU A 1 109 ? -16.207 16.030 10.017 1.00 95.56 109 GLU A O 1
ATOM 880 N N . THR A 1 110 ? -14.264 15.281 9.161 1.00 94.56 110 THR A N 1
ATOM 881 C CA . THR A 1 110 ? -14.595 13.856 9.240 1.00 94.56 110 THR A CA 1
ATOM 882 C C . THR A 1 110 ? -14.860 13.426 10.685 1.00 94.56 110 THR A C 1
ATOM 884 O O . THR A 1 110 ? -15.895 12.818 10.960 1.00 94.56 110 THR A O 1
ATOM 887 N N . GLU A 1 111 ? -14.000 13.810 11.630 1.00 93.81 111 GLU A N 1
ATOM 888 C CA . GLU A 1 111 ? -14.164 13.521 13.062 1.00 93.81 111 GLU A CA 1
ATOM 889 C C . GLU A 1 111 ? -15.477 14.097 13.615 1.00 93.81 111 GLU A C 1
ATOM 891 O O . GLU A 1 111 ? -16.219 13.421 14.331 1.00 93.81 111 GLU A O 1
ATOM 896 N N . ARG A 1 112 ? -15.828 15.333 13.233 1.00 94.44 112 ARG A N 1
ATOM 897 C CA . ARG A 1 112 ? -17.121 15.931 13.604 1.00 94.44 112 ARG A CA 1
ATOM 898 C C . ARG A 1 112 ? -18.291 15.150 13.013 1.00 94.44 112 ARG A C 1
ATOM 900 O O . ARG A 1 112 ? -19.283 14.955 13.704 1.00 94.44 112 ARG A O 1
ATOM 907 N N . SER A 1 113 ? -18.180 14.679 11.771 1.00 92.00 113 SER A N 1
ATOM 908 C CA . SER A 1 113 ? -19.241 13.896 11.121 1.00 92.00 113 SER A CA 1
ATOM 909 C C . SER A 1 113 ? -19.512 12.557 11.820 1.00 92.00 11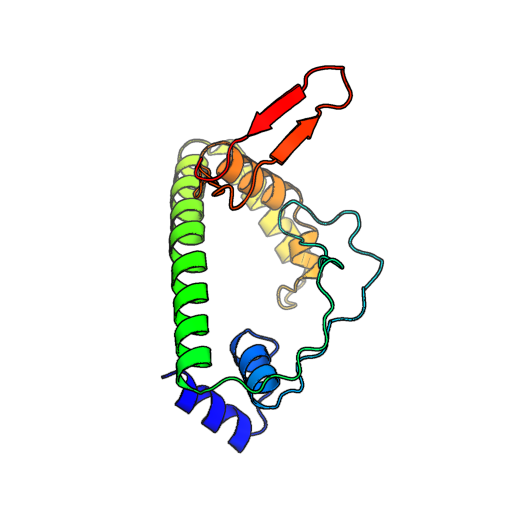3 SER A C 1
ATOM 911 O O . SER A 1 113 ? -20.652 12.089 11.834 1.00 92.00 113 SER A O 1
ATOM 913 N N . LEU A 1 114 ? -18.490 11.967 12.456 1.00 92.69 114 LEU A N 1
ATOM 914 C CA . LEU A 1 114 ? -18.613 10.713 13.198 1.00 92.69 114 LEU A CA 1
ATOM 915 C C . LEU A 1 114 ? -19.439 10.866 14.483 1.00 92.69 114 LEU A C 1
ATOM 917 O O . LEU A 1 114 ? -20.014 9.881 14.948 1.00 92.69 114 LEU A O 1
ATOM 921 N N . ASN A 1 115 ? -19.533 12.071 15.061 1.00 90.75 115 ASN A N 1
ATOM 922 C CA . ASN A 1 115 ? -20.294 12.345 16.289 1.00 90.75 115 ASN A CA 1
ATOM 923 C C . ASN A 1 115 ? -19.985 11.358 17.439 1.00 90.75 115 ASN A C 1
ATOM 925 O O . ASN A 1 115 ? -20.885 10.893 18.139 1.00 90.75 115 ASN A O 1
ATOM 929 N N . GLY A 1 116 ? -18.707 11.001 17.620 1.00 89.38 116 GLY A N 1
ATOM 930 C CA . GLY A 1 116 ? -18.257 10.037 18.634 1.00 89.38 116 GLY A CA 1
ATOM 931 C C . GLY A 1 116 ? -18.426 8.561 18.248 1.00 89.38 116 GLY A C 1
ATOM 932 O O . GLY A 1 116 ? -18.095 7.680 19.042 1.00 89.38 116 GLY A O 1
ATOM 933 N N . SER A 1 117 ? -18.912 8.276 17.038 1.00 91.38 117 SER A N 1
ATOM 934 C CA . SER A 1 117 ? -18.880 6.932 16.460 1.00 91.38 117 SER A CA 1
ATOM 935 C C . SER A 1 117 ? -17.445 6.539 16.098 1.00 91.38 117 SER A C 1
ATOM 937 O O . SER A 1 117 ? -16.647 7.402 15.732 1.00 91.38 117 SER A O 1
ATOM 939 N N . PRO A 1 118 ? -17.094 5.244 16.154 1.00 90.62 118 PRO A N 1
ATOM 940 C CA . PRO A 1 118 ? -15.787 4.794 15.702 1.00 90.62 118 PRO A CA 1
ATOM 941 C C . PRO A 1 118 ? -15.615 5.040 14.199 1.00 90.62 118 PRO A C 1
ATOM 943 O O . PRO A 1 118 ? -16.555 4.872 13.415 1.00 90.62 118 PRO A O 1
ATOM 946 N N . LEU A 1 119 ? -14.388 5.380 13.799 1.00 89.56 119 LEU A N 1
ATOM 947 C CA . LEU A 1 119 ? -13.998 5.445 12.396 1.00 89.56 119 LEU A CA 1
ATOM 948 C C . LEU A 1 119 ? -14.258 4.090 11.724 1.00 89.56 119 LEU A C 1
ATOM 950 O O . LEU A 1 119 ? -13.836 3.042 12.218 1.00 89.56 119 LEU A O 1
ATOM 954 N N . ASN A 1 120 ? -14.945 4.122 10.587 1.00 86.94 120 ASN A N 1
ATOM 955 C CA . ASN A 1 120 ? -15.218 2.952 9.765 1.00 86.94 120 ASN A CA 1
ATOM 956 C C . ASN A 1 120 ? -14.647 3.147 8.350 1.00 86.94 120 ASN A C 1
ATOM 958 O O . ASN A 1 120 ? -14.212 4.240 7.982 1.00 86.94 120 ASN A O 1
ATOM 962 N N . TYR A 1 121 ? -14.632 2.066 7.571 1.00 82.50 121 TYR A N 1
ATOM 963 C CA . TYR A 1 121 ? -14.016 2.048 6.245 1.00 82.50 121 TYR A CA 1
ATOM 964 C C . TYR A 1 121 ? -14.731 2.965 5.241 1.00 82.50 121 TYR A C 1
ATOM 966 O O . TYR A 1 121 ? -14.069 3.679 4.495 1.00 82.50 121 TYR A O 1
ATOM 974 N N . GLU A 1 122 ? -16.065 3.020 5.274 1.00 84.94 122 GLU A N 1
ATOM 975 C CA . GLU A 1 122 ? -16.851 3.892 4.391 1.00 84.94 122 GLU A CA 1
ATOM 976 C C . GLU A 1 122 ? -16.566 5.374 4.644 1.00 84.94 122 GLU A C 1
ATOM 978 O O . GLU A 1 122 ? -16.493 6.167 3.709 1.00 84.94 122 GLU A O 1
ATOM 983 N N . THR A 1 123 ? -16.404 5.769 5.908 1.00 88.44 123 THR A N 1
ATOM 984 C CA . THR A 1 123 ? -16.052 7.144 6.267 1.00 88.44 123 THR A CA 1
ATOM 985 C C . THR A 1 123 ? -14.629 7.475 5.832 1.00 88.44 123 THR A C 1
ATOM 987 O O . THR A 1 123 ? -14.402 8.548 5.281 1.00 88.44 123 THR A O 1
ATOM 990 N N . LEU A 1 124 ? -13.684 6.546 6.007 1.00 87.31 124 LEU A N 1
ATOM 991 C CA . LEU A 1 124 ? -12.303 6.726 5.556 1.00 87.31 124 LEU A CA 1
ATOM 992 C C . LEU A 1 124 ? -12.220 6.919 4.033 1.00 87.31 124 LEU A C 1
ATOM 994 O O . LEU A 1 124 ? -11.488 7.784 3.564 1.00 87.31 124 LEU A O 1
ATOM 998 N N . GLN A 1 125 ? -13.004 6.158 3.263 1.00 85.31 125 GLN A N 1
ATOM 999 C CA . GLN A 1 125 ? -13.059 6.278 1.801 1.00 85.31 125 GLN A CA 1
ATOM 1000 C C . GLN A 1 125 ? -13.617 7.622 1.308 1.00 85.31 125 GLN A C 1
ATOM 1002 O O . GLN A 1 125 ? -13.362 8.002 0.170 1.00 85.31 125 GLN A O 1
ATOM 1007 N N . LYS A 1 126 ? -14.361 8.357 2.144 1.00 88.06 126 LYS A N 1
ATOM 1008 C CA . LYS A 1 126 ? -14.904 9.682 1.794 1.00 88.06 126 LYS A CA 1
ATOM 1009 C C . LYS A 1 126 ? -13.887 10.817 1.953 1.00 88.06 126 LYS A C 1
ATOM 1011 O O . LYS A 1 126 ? -14.185 11.938 1.551 1.00 88.06 126 LYS A O 1
ATOM 1016 N N . MET A 1 127 ? -12.709 10.550 2.518 1.00 92.06 127 MET A N 1
ATOM 1017 C CA . MET A 1 127 ? -11.642 11.539 2.703 1.00 92.06 127 MET A CA 1
ATOM 1018 C C . MET A 1 127 ? -10.830 11.707 1.411 1.00 92.06 127 MET A C 1
ATOM 1020 O O . MET A 1 127 ? -9.742 11.150 1.248 1.00 92.06 127 MET A O 1
ATOM 1024 N N . VAL A 1 128 ? -11.400 12.446 0.460 1.00 91.81 128 VAL A N 1
ATOM 1025 C CA . VAL A 1 128 ? -10.853 12.606 -0.895 1.00 91.81 128 VAL A CA 1
ATOM 1026 C C . VAL A 1 128 ? -9.495 13.306 -0.880 1.00 91.81 128 VAL A C 1
ATOM 1028 O O . VAL A 1 128 ? -8.587 12.908 -1.608 1.00 91.81 128 VAL A O 1
ATOM 1031 N N . TYR A 1 129 ? -9.317 14.343 -0.061 1.00 94.75 129 TYR A N 1
ATOM 1032 C CA . TYR A 1 129 ? -8.061 15.083 -0.022 1.00 94.75 129 TYR A CA 1
ATOM 1033 C C . TYR A 1 129 ? -6.936 14.263 0.618 1.00 94.75 129 TYR A C 1
ATOM 1035 O O . TYR A 1 129 ? -5.800 14.314 0.145 1.00 94.75 129 TYR A O 1
ATOM 1043 N N . MET A 1 130 ? -7.238 13.442 1.624 1.00 94.44 130 MET A N 1
ATOM 1044 C CA . MET A 1 130 ? -6.302 12.453 2.154 1.00 94.44 130 MET A CA 1
ATOM 1045 C C . MET A 1 130 ? -5.837 11.468 1.072 1.00 94.44 130 MET A C 1
ATOM 1047 O O . MET A 1 130 ? -4.632 11.235 0.958 1.00 94.44 130 MET A O 1
ATOM 1051 N N . ASP A 1 131 ? -6.746 10.940 0.243 1.00 91.81 131 ASP A N 1
ATOM 1052 C CA . ASP A 1 131 ? -6.384 10.061 -0.884 1.00 91.81 131 ASP A CA 1
ATOM 1053 C C . ASP A 1 131 ? -5.490 10.781 -1.907 1.00 91.81 131 ASP A C 1
ATOM 1055 O O . ASP A 1 131 ? -4.481 10.229 -2.351 1.00 91.81 131 ASP A O 1
ATOM 1059 N N . MET A 1 132 ? -5.779 12.053 -2.210 1.00 93.69 132 MET A N 1
ATOM 1060 C CA . MET A 1 132 ? -4.929 12.880 -3.076 1.00 93.69 132 MET A CA 1
ATOM 1061 C C . MET A 1 132 ? -3.518 13.063 -2.501 1.00 93.69 132 MET A C 1
ATOM 1063 O O . MET A 1 132 ? -2.535 12.949 -3.232 1.00 93.69 132 MET A O 1
ATOM 1067 N N . VAL A 1 133 ? -3.405 13.343 -1.201 1.00 95.19 133 VAL A N 1
ATOM 1068 C CA . VAL A 1 133 ? -2.121 13.566 -0.521 1.00 95.19 133 VAL A CA 1
ATOM 1069 C C . VAL A 1 133 ? -1.278 12.286 -0.496 1.00 95.19 133 VAL A C 1
ATOM 1071 O O . VAL A 1 133 ? -0.085 12.330 -0.802 1.00 95.19 133 VAL A O 1
ATOM 1074 N N . VAL A 1 134 ? -1.891 11.134 -0.207 1.00 93.38 134 VAL A N 1
ATOM 1075 C CA . VAL A 1 134 ? -1.213 9.827 -0.269 1.00 93.38 134 VAL A CA 1
ATOM 1076 C C . VAL A 1 134 ? -0.801 9.490 -1.705 1.00 93.38 134 VAL A C 1
ATOM 1078 O O . VAL A 1 134 ? 0.335 9.074 -1.937 1.00 93.38 134 VAL A O 1
ATOM 1081 N N . SER A 1 135 ? -1.684 9.721 -2.679 1.00 92.81 135 SER A N 1
ATOM 1082 C CA . SER A 1 135 ? -1.402 9.481 -4.098 1.00 92.81 135 SER A CA 1
ATOM 1083 C C . SER A 1 135 ? -0.239 10.333 -4.607 1.00 92.81 135 SER A C 1
ATOM 1085 O O . S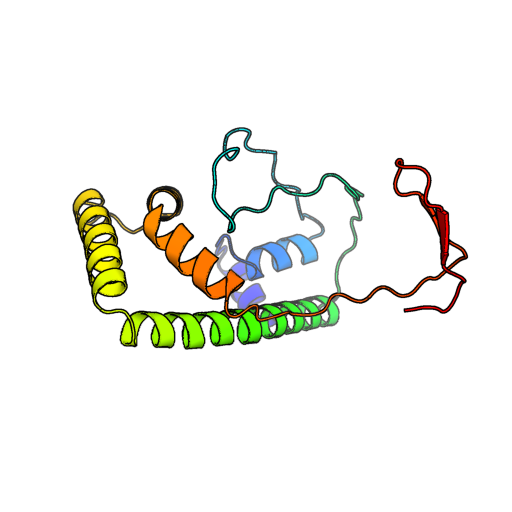ER A 1 135 ? 0.631 9.830 -5.317 1.00 92.81 135 SER A O 1
ATOM 1087 N N . GLU A 1 136 ? -0.164 11.605 -4.210 1.00 94.50 136 GLU A N 1
ATOM 1088 C CA . GLU A 1 136 ? 0.937 12.491 -4.596 1.00 94.50 136 GLU A CA 1
ATOM 1089 C C . GLU A 1 136 ? 2.265 12.073 -3.948 1.00 94.50 136 GLU A C 1
ATOM 1091 O O . GLU A 1 136 ? 3.310 12.094 -4.606 1.00 94.50 136 GLU A O 1
ATOM 1096 N N . ALA A 1 137 ? 2.232 11.610 -2.694 1.00 93.25 137 ALA A N 1
ATOM 1097 C CA . ALA A 1 137 ? 3.410 11.047 -2.043 1.00 93.25 137 ALA A CA 1
ATOM 1098 C C . ALA A 1 137 ? 3.916 9.794 -2.772 1.00 93.25 137 ALA A C 1
ATOM 1100 O O . ALA A 1 137 ? 5.113 9.691 -3.024 1.00 93.25 137 ALA A O 1
ATOM 1101 N N . LEU A 1 138 ? 3.027 8.884 -3.185 1.00 92.25 138 LEU A N 1
ATOM 1102 C CA . LEU A 1 138 ? 3.394 7.688 -3.953 1.00 92.25 138 LEU A CA 1
ATOM 1103 C C . LEU A 1 138 ? 3.867 8.014 -5.376 1.00 92.25 138 LEU A C 1
ATOM 1105 O O . LEU A 1 138 ? 4.763 7.345 -5.889 1.00 92.25 138 LEU A O 1
ATOM 1109 N N . ARG A 1 139 ? 3.313 9.056 -6.009 1.00 93.25 139 ARG A N 1
ATOM 1110 C CA . ARG A 1 139 ? 3.762 9.542 -7.323 1.00 93.25 139 ARG A CA 1
ATOM 1111 C C . ARG A 1 139 ? 5.183 10.107 -7.258 1.00 93.25 139 ARG A C 1
ATOM 1113 O O . ARG A 1 139 ? 5.966 9.894 -8.183 1.00 93.25 139 ARG A O 1
ATOM 1120 N N . LYS A 1 140 ? 5.506 10.855 -6.196 1.00 93.12 140 LYS A N 1
ATOM 1121 C CA . LYS A 1 140 ? 6.817 11.498 -6.002 1.00 93.12 140 LYS A CA 1
ATOM 1122 C C . LYS A 1 140 ? 7.866 10.535 -5.437 1.00 93.12 140 LYS A C 1
ATOM 1124 O O . LYS A 1 140 ? 9.017 10.576 -5.865 1.00 93.12 140 LYS A O 1
ATOM 1129 N N . TRP A 1 141 ? 7.457 9.665 -4.516 1.00 93.44 141 TRP A N 1
ATOM 1130 C CA . TRP A 1 141 ? 8.310 8.742 -3.765 1.00 93.44 141 TRP A CA 1
ATOM 1131 C C . TRP A 1 141 ? 7.775 7.300 -3.827 1.00 93.44 141 TRP A C 1
ATOM 1133 O O . TRP A 1 141 ? 7.356 6.750 -2.805 1.00 93.44 141 TRP A O 1
ATOM 1143 N N . PRO A 1 142 ? 7.773 6.660 -5.011 1.00 90.56 142 PRO A N 1
ATOM 1144 C CA . PRO A 1 142 ? 7.292 5.289 -5.153 1.00 90.56 142 PRO A CA 1
ATOM 1145 C C . PRO A 1 142 ? 8.220 4.300 -4.421 1.00 90.56 142 PRO A C 1
ATOM 1147 O O . PRO A 1 142 ? 9.401 4.219 -4.768 1.00 90.56 142 PRO A O 1
ATOM 1150 N N . PRO A 1 143 ? 7.721 3.494 -3.456 1.00 87.06 143 PRO A N 1
ATOM 1151 C CA . PRO A 1 143 ? 8.560 2.525 -2.742 1.00 87.06 143 PRO A CA 1
ATOM 1152 C C . PRO A 1 143 ? 9.109 1.401 -3.636 1.00 87.06 143 PRO A C 1
ATOM 1154 O O . PRO A 1 143 ? 10.179 0.862 -3.372 1.00 87.06 143 PRO A O 1
ATOM 1157 N N . ALA A 1 144 ? 8.391 1.051 -4.708 1.00 84.69 144 ALA A N 1
ATOM 1158 C CA . ALA A 1 144 ? 8.788 0.029 -5.674 1.00 84.69 144 ALA A CA 1
ATOM 1159 C C . ALA A 1 144 ? 8.910 0.645 -7.075 1.00 84.69 144 ALA A C 1
ATOM 1161 O O . ALA A 1 144 ? 7.917 0.854 -7.767 1.00 84.69 144 ALA A O 1
ATOM 1162 N N . VAL A 1 145 ? 10.142 0.946 -7.486 1.00 82.12 145 VAL A N 1
ATOM 1163 C CA . VAL A 1 145 ? 10.444 1.658 -8.744 1.00 82.12 145 VAL A CA 1
ATOM 1164 C C . VAL A 1 145 ? 10.564 0.755 -9.972 1.00 82.12 145 VAL A C 1
ATOM 1166 O O . VAL A 1 145 ? 10.491 1.242 -11.097 1.00 82.12 145 VAL A O 1
ATOM 1169 N N . VAL A 1 146 ? 10.773 -0.549 -9.780 1.00 84.88 146 VAL A N 1
ATOM 1170 C CA . VAL A 1 146 ? 11.068 -1.493 -10.865 1.00 84.88 146 VAL A CA 1
ATOM 1171 C C . VAL A 1 146 ? 10.207 -2.742 -10.717 1.00 84.88 146 VAL A C 1
ATOM 1173 O O . VAL A 1 146 ? 9.971 -3.236 -9.616 1.00 84.88 146 VAL A O 1
ATOM 1176 N N . SER A 1 147 ? 9.713 -3.244 -11.846 1.00 86.69 147 SER A N 1
ATOM 1177 C CA . SER A 1 147 ? 8.931 -4.474 -11.942 1.00 86.69 147 SER A CA 1
ATOM 1178 C C . SER A 1 147 ? 9.424 -5.289 -13.126 1.00 86.69 147 SER A C 1
ATOM 1180 O O . SER A 1 147 ? 8.917 -5.157 -14.236 1.00 86.69 147 SER A O 1
ATOM 1182 N N . ASP A 1 148 ? 10.391 -6.158 -12.867 1.00 88.56 148 ASP A N 1
ATOM 1183 C CA . ASP A 1 148 ? 11.009 -6.968 -13.911 1.00 88.56 148 ASP A CA 1
ATOM 1184 C C . ASP A 1 148 ? 10.174 -8.209 -14.242 1.00 88.56 148 ASP A C 1
ATOM 1186 O O . ASP A 1 148 ? 9.354 -8.688 -13.444 1.00 88.56 148 ASP A O 1
ATOM 1190 N N . ARG A 1 149 ? 10.366 -8.743 -15.449 1.00 89.69 149 ARG A N 1
ATOM 1191 C CA . ARG A 1 149 ? 9.751 -9.992 -15.906 1.00 89.69 149 ARG A CA 1
ATOM 1192 C C . ARG A 1 149 ? 10.791 -10.804 -16.651 1.00 89.69 149 ARG A C 1
ATOM 1194 O O . ARG A 1 149 ? 11.486 -10.272 -17.491 1.00 89.69 149 ARG A O 1
ATOM 1201 N N . TYR A 1 150 ? 10.847 -12.105 -16.394 1.00 90.69 150 TYR A N 1
ATOM 1202 C CA . TYR A 1 150 ? 11.725 -13.006 -17.135 1.00 90.69 150 TYR A CA 1
ATOM 1203 C C . TYR A 1 150 ? 10.948 -13.747 -18.225 1.00 90.69 150 TYR A C 1
ATOM 1205 O O . TYR A 1 150 ? 9.938 -14.404 -17.949 1.00 90.69 150 TYR A O 1
ATOM 1213 N N . SER A 1 151 ? 11.431 -13.673 -19.463 1.00 92.44 151 SER A N 1
ATOM 1214 C CA . SER A 1 151 ? 10.808 -14.326 -20.609 1.00 92.44 151 SER A CA 1
ATOM 1215 C C . SER A 1 151 ? 11.111 -15.829 -20.629 1.00 92.44 151 SER A C 1
ATOM 1217 O O . SER A 1 151 ? 12.235 -16.256 -20.906 1.00 92.44 151 SER A O 1
ATOM 1219 N N . ASN A 1 152 ? 10.103 -16.665 -20.352 1.00 94.00 152 ASN A N 1
ATOM 1220 C CA . ASN A 1 152 ? 10.261 -18.127 -20.354 1.00 94.00 152 ASN A CA 1
ATOM 1221 C C . ASN A 1 152 ? 10.168 -18.771 -21.753 1.00 94.00 152 ASN A C 1
ATOM 1223 O O . ASN A 1 152 ? 10.490 -19.955 -21.909 1.00 94.00 152 ASN A O 1
ATOM 1227 N N . ARG A 1 153 ? 9.747 -18.001 -22.761 1.00 93.19 153 ARG A N 1
ATOM 1228 C CA . ARG A 1 153 ? 9.584 -18.398 -24.164 1.00 93.19 153 ARG A CA 1
ATOM 1229 C C . ARG A 1 153 ? 9.638 -17.165 -25.052 1.00 93.19 153 ARG A C 1
ATOM 1231 O O . ARG A 1 153 ? 9.291 -16.085 -24.593 1.00 93.19 153 ARG A O 1
ATOM 1238 N N . ASP A 1 154 ? 9.982 -17.357 -26.316 1.00 93.75 154 ASP A N 1
ATOM 1239 C CA . ASP A 1 154 ? 9.939 -16.276 -27.293 1.00 93.75 154 ASP A CA 1
ATOM 1240 C C . ASP A 1 154 ? 8.536 -15.653 -27.325 1.00 93.75 154 ASP A C 1
ATOM 1242 O O . ASP A 1 154 ? 7.528 -16.354 -27.470 1.00 93.75 154 ASP A O 1
ATOM 1246 N N . TYR A 1 155 ? 8.475 -14.338 -27.139 1.00 91.19 155 TYR A N 1
ATOM 1247 C CA . TYR A 1 155 ?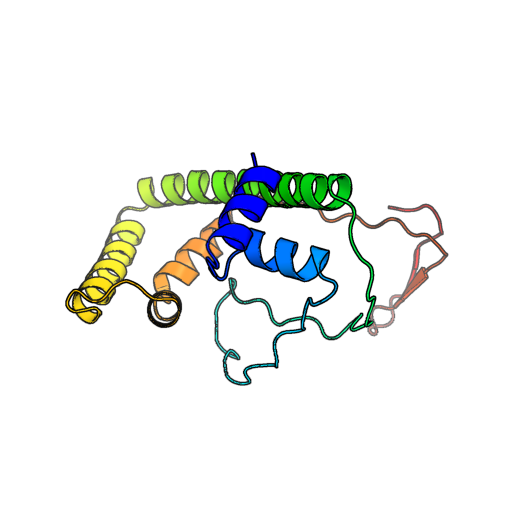 7.236 -13.577 -27.083 1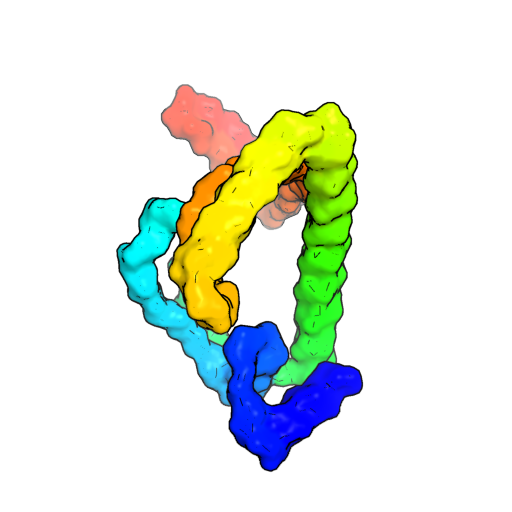.00 91.19 155 TYR A CA 1
ATOM 1248 C C . TYR A 1 155 ? 7.296 -12.434 -28.085 1.00 91.19 155 TYR A C 1
ATOM 1250 O O . TYR A 1 155 ? 8.153 -11.556 -28.002 1.00 91.19 155 TYR A O 1
ATOM 1258 N N . THR A 1 156 ? 6.379 -12.439 -29.046 1.00 92.19 156 THR A N 1
ATOM 1259 C CA . THR A 1 156 ? 6.213 -11.310 -29.958 1.00 92.19 156 THR A CA 1
ATOM 1260 C C . THR A 1 156 ? 5.303 -10.289 -29.297 1.00 92.19 156 THR A C 1
ATOM 1262 O O . THR A 1 156 ? 4.105 -10.521 -29.151 1.00 92.19 156 THR A O 1
ATOM 1265 N N . TYR A 1 157 ? 5.885 -9.164 -28.897 1.00 89.75 157 TYR A N 1
ATOM 1266 C CA . TYR A 1 157 ? 5.125 -8.000 -28.477 1.00 89.75 157 TYR A CA 1
ATOM 1267 C C . TYR A 1 157 ? 4.643 -7.242 -29.719 1.00 89.75 157 TYR A C 1
ATOM 1269 O O . TYR A 1 157 ? 5.443 -6.958 -30.613 1.00 89.75 157 TYR A O 1
ATOM 1277 N N . ASP A 1 158 ? 3.347 -6.937 -29.769 1.00 92.25 158 ASP A N 1
ATOM 1278 C CA . ASP A 1 158 ? 2.700 -6.121 -30.801 1.00 92.25 158 ASP A CA 1
ATOM 1279 C C . ASP A 1 158 ? 1.989 -4.963 -30.094 1.00 92.25 158 ASP A C 1
ATOM 1281 O O . ASP A 1 158 ? 1.136 -5.194 -29.234 1.00 92.25 158 ASP A O 1
ATOM 1285 N N . ASP A 1 159 ? 2.374 -3.730 -30.419 1.00 89.06 159 ASP A N 1
ATOM 1286 C CA . ASP A 1 159 ? 1.784 -2.522 -29.835 1.00 89.06 159 ASP A CA 1
ATOM 1287 C C . ASP A 1 159 ? 0.418 -2.156 -30.447 1.00 89.06 159 ASP A C 1
ATOM 1289 O O . ASP A 1 159 ? -0.224 -1.208 -29.996 1.00 89.06 159 ASP A O 1
ATOM 1293 N N . GLY A 1 160 ? -0.031 -2.877 -31.483 1.00 88.31 160 GLY A N 1
ATOM 1294 C CA . GLY A 1 160 ? -1.263 -2.591 -32.222 1.00 88.31 160 GLY A CA 1
ATOM 1295 C C . GLY A 1 160 ? -1.191 -1.350 -33.124 1.00 88.31 160 GLY A C 1
ATOM 1296 O O . GLY A 1 160 ? -2.128 -1.097 -33.880 1.00 88.31 160 GLY A O 1
ATOM 1297 N N . ALA A 1 161 ? -0.085 -0.601 -33.086 1.00 88.00 161 ALA A N 1
ATOM 1298 C CA . ALA A 1 161 ? 0.208 0.570 -33.914 1.00 88.00 161 ALA A CA 1
ATOM 1299 C C . ALA A 1 161 ? 1.222 0.259 -35.035 1.00 88.00 161 ALA A C 1
ATOM 1301 O O . ALA A 1 161 ? 1.559 1.136 -35.832 1.00 88.00 161 ALA A O 1
ATOM 1302 N N . GLY A 1 162 ? 1.665 -0.999 -35.133 1.00 84.12 162 GLY A N 1
ATOM 1303 C CA . GLY A 1 162 ? 2.513 -1.520 -36.205 1.00 84.12 162 GLY A CA 1
ATOM 1304 C C . GLY A 1 162 ? 3.950 -1.828 -35.783 1.00 84.12 162 GLY A C 1
ATOM 1305 O O . GLY A 1 162 ? 4.705 -2.358 -36.602 1.00 84.12 162 GLY A O 1
ATOM 1306 N N . SER A 1 163 ? 4.334 -1.560 -34.531 1.00 87.38 163 SER A N 1
ATOM 1307 C CA . SER A 1 163 ? 5.646 -1.944 -34.009 1.00 87.38 163 SER A CA 1
ATOM 1308 C C . SER A 1 163 ? 5.578 -3.343 -33.412 1.00 87.38 163 SER A C 1
ATOM 1310 O O . SER A 1 163 ? 4.815 -3.620 -32.485 1.00 87.38 163 SER A O 1
ATOM 1312 N N . ARG A 1 164 ? 6.424 -4.236 -33.929 1.00 91.06 164 ARG A N 1
ATOM 1313 C CA . ARG A 1 164 ? 6.564 -5.603 -33.426 1.00 91.06 164 ARG A CA 1
ATOM 1314 C C . ARG A 1 164 ? 7.989 -5.858 -32.984 1.00 91.06 164 ARG A C 1
ATOM 1316 O O . ARG A 1 164 ? 8.921 -5.654 -33.759 1.00 91.06 164 ARG A O 1
ATOM 1323 N N . PHE A 1 165 ? 8.142 -6.363 -31.767 1.00 90.75 165 PHE A N 1
ATOM 1324 C CA . PHE A 1 165 ? 9.438 -6.725 -31.204 1.00 90.75 165 PHE A CA 1
ATOM 1325 C C . PHE A 1 165 ? 9.402 -8.168 -30.716 1.00 90.75 165 PHE A C 1
ATOM 1327 O O . PHE A 1 165 ? 8.453 -8.595 -30.057 1.00 90.75 165 PHE A O 1
ATOM 1334 N N . LEU A 1 166 ? 10.440 -8.931 -31.053 1.00 92.00 166 LEU A N 1
ATOM 1335 C CA . LEU A 1 166 ? 10.632 -10.275 -30.526 1.00 92.00 166 LEU A CA 1
ATOM 1336 C C . LEU A 1 166 ? 11.416 -10.183 -29.217 1.00 92.00 166 LEU A C 1
ATOM 1338 O O . LEU A 1 166 ? 12.568 -9.757 -29.207 1.00 92.00 166 LEU A O 1
ATOM 1342 N N . ILE A 1 167 ? 10.794 -10.609 -28.126 1.00 92.62 167 ILE A N 1
ATOM 1343 C CA . ILE A 1 167 ? 11.454 -10.808 -26.840 1.00 92.62 167 ILE A CA 1
ATOM 1344 C C . ILE A 1 167 ? 11.873 -12.273 -26.779 1.00 92.62 167 ILE A C 1
ATOM 1346 O O . ILE A 1 167 ? 11.041 -13.158 -26.580 1.00 92.62 167 ILE A O 1
ATOM 1350 N N . GLU A 1 168 ? 13.161 -12.529 -26.987 1.00 93.56 168 GLU A N 1
ATOM 1351 C CA . GLU A 1 168 ? 13.730 -13.877 -26.929 1.00 93.56 168 GLU A CA 1
ATOM 1352 C C . GLU A 1 168 ? 13.572 -14.490 -25.533 1.00 93.56 168 GLU A C 1
ATOM 1354 O O . GLU A 1 168 ? 13.627 -13.806 -24.502 1.00 93.56 168 GLU A O 1
ATOM 1359 N N . LYS A 1 169 ? 13.435 -15.814 -25.490 1.00 94.50 169 LYS A N 1
ATOM 1360 C CA . LYS A 1 169 ? 13.534 -16.587 -24.259 1.00 94.50 169 LYS A CA 1
ATOM 1361 C C . LYS A 1 169 ? 14.852 -16.277 -23.547 1.00 94.50 169 LYS A C 1
ATOM 1363 O O . LYS A 1 169 ? 15.926 -16.327 -24.139 1.00 94.50 169 LYS A O 1
ATOM 1368 N N . GLY A 1 170 ? 14.772 -16.044 -22.242 1.00 90.94 170 GLY A N 1
ATOM 1369 C CA . GLY A 1 170 ? 15.937 -15.806 -21.396 1.00 90.94 170 GLY A CA 1
ATOM 1370 C C . GLY A 1 170 ? 16.293 -14.340 -21.168 1.00 90.94 170 GLY A C 1
ATOM 1371 O O . GLY A 1 170 ? 17.270 -14.070 -20.472 1.00 90.94 170 GLY A O 1
ATOM 1372 N N . ARG A 1 171 ? 15.513 -13.406 -21.719 1.00 88.81 171 ARG A N 1
ATOM 1373 C CA . ARG A 1 171 ? 15.636 -11.965 -21.458 1.00 88.81 171 ARG A CA 1
ATOM 1374 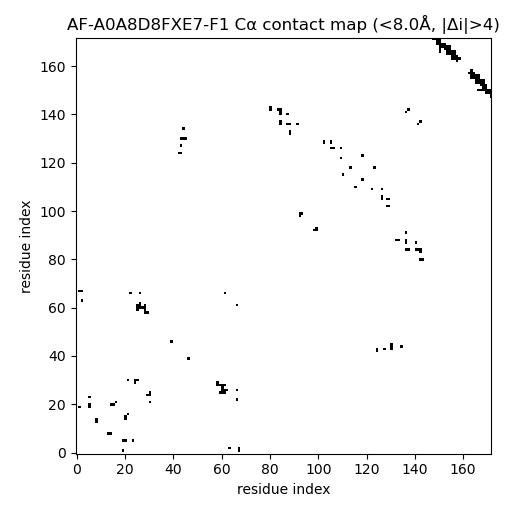C C . ARG A 1 171 ? 14.828 -11.549 -20.221 1.00 88.81 171 ARG A C 1
ATOM 1376 O O . ARG A 1 171 ? 13.787 -12.153 -19.949 1.00 88.81 171 ARG A O 1
ATOM 1383 N N . THR A 1 172 ? 15.320 -10.527 -19.520 1.00 83.44 172 THR A N 1
ATOM 1384 C CA . THR A 1 172 ? 14.634 -9.799 -18.438 1.00 83.44 172 THR A CA 1
ATOM 1385 C C . THR A 1 172 ? 14.348 -8.380 -18.901 1.00 83.44 172 THR A C 1
ATOM 1387 O O . THR A 1 172 ? 15.227 -7.845 -19.618 1.00 83.44 172 THR A O 1
#

Sequence (172 aa):
MIIDNMKQRDAHGIIRNDMIHMLMEVQKGALKHQKDEKDTKDAGFATVEESTVGKSTHSRVWTENELIAQCFLFFLAGFDTVSTCMTFLTYELALNPEIQNRLYEEIMETERSLNGSPLNYETLQKMVYMDMVVSEALRKWPPAVVSDRYSNRDYTYDDGAGSRFLIEKGRT

Organism: Culex pipiens (NCBI:txid7175)

Mean predicted aligned error: 9.25 Å

Nearest PDB structures (foldseek):
  2v0x-assembly1_B  TM=3.502E-01  e=2.055E+00  Mus musculus

Solvent-accessible surface area (backbone atoms only — not comparable to full-atom values): 10674 Å² total; per-residue (Å²): 117,64,68,57,49,53,52,52,27,63,77,68,69,61,83,56,104,45,71,69,44,52,50,52,29,32,52,68,48,58,67,70,81,80,76,84,73,90,78,69,88,78,57,60,95,88,58,78,79,81,73,75,81,77,85,63,90,74,79,55,68,57,51,72,67,55,53,52,51,49,52,51,48,55,48,55,64,50,45,58,42,48,54,48,41,52,53,52,41,52,52,53,37,73,75,33,58,71,60,40,50,54,47,48,50,55,53,52,52,50,54,60,71,42,73,85,50,79,92,48,69,74,62,58,71,66,43,57,64,56,52,51,54,53,49,50,37,44,72,76,50,52,74,76,85,76,83,88,59,74,33,89,47,71,39,78,47,68,74,85,82,80,57,72,47,78,44,52,54,76,43,106

Foldseek 3Di:
DLVVVLVVCVVVVPDDPDPSNQLNCLQVLNNDDDDDPPPVPPFFPPDDDDDPPPPDSPSDRDDPVRSVVVVVVCCVVVVQQVVQLVVQLVVVCVVCVVLVVVLVVLVVVLVVVCVPPDDDPVSVSPSVSVSVSSVVSCVVRPSDDDDDDAAQAWDWDDPVPPDIDIDHHGDD

Secondary structure (DSSP, 8-state):
--HHHHHHHHHTT---SSHHHHHHHHHTT--PPPP--TT-TT--TTPPPPP-TT------PPPHHHHHHHHHHHHHHHHHHHHHHHHHHHHHHHH-HHHHHHHHHHHHHHHHHHTTPPP-HHHHHT-HHHHHHHHHHHHHS-S--------SS-EEEE-SSS-EEEE-TT--

Radius of gyration: 21.59 Å; Cα contacts (8 Å, |Δi|>4): 105; chains: 1; bounding box: 37×52×58 Å

InterPro domains:
  IPR001128 Cytochrome P450 [PF00067] (15-170)
  IPR036396 Cytochrome P450 superfamily [G3DSA:1.10.630.10] (2-172)
  IPR036396 Cytochrome P450 superfamily [SSF48264] (6-170)
  IPR050476 Insect Cytochrome P450 Detoxification [PTHR24292] (2-171)

pLDDT: mean 83.95, std 13.98, range [46.34, 98.0]